Protein AF-A0A1H3RF54-F1 (afdb_monomer_lite)

Sequence (174 aa):
SSASRKHAKREKEPWLLVVSPSLKAFSAVRVVDYYRSRMQIEEGLRDTQSTHYGLDFTSESRIEAERRANLLLIAALIIFALWLTGICLKGTDIERHIKVNSGQGRSPYSVIFLARIACRYVVFELSASMLEQAQALLVDYFDSIGERVNSWGYIRLSAASSTRLRHFAGDTGF

pLDDT: mean 71.04, std 14.3, range [30.53, 87.69]

Foldseek 3Di:
DVVVVVVVVVVPDDDDDDDDPLCVVPDPVVVVVVVVVVVVVVVVVVQCCDPPRHVVPPPCPPDDPVNSVVSVVVRVVLQVVLLLQLVLCPPDVLLVVVQPDPDPDDGPDDSSRSSVCCVVPNDDDPDPVSVVVSVVVVVVVVVVVVVVVVSSVVSVVVVVVVVPDPDDDDDDDD

Radius of gyration: 23.6 Å; chains: 1; bounding box: 40×80×53 Å

Structure (mmCIF, N/CA/C/O backbone):
data_AF-A0A1H3RF54-F1
#
_entry.id   AF-A0A1H3RF54-F1
#
loop_
_atom_site.group_PDB
_atom_site.id
_atom_site.type_symbol
_atom_site.label_atom_id
_atom_site.label_alt_id
_atom_site.label_comp_id
_atom_site.label_asym_id
_atom_site.label_entity_id
_atom_site.label_seq_id
_atom_site.pdbx_PDB_ins_code
_atom_site.Cartn_x
_atom_site.Cartn_y
_atom_site.Cartn_z
_atom_site.occupancy
_atom_site.B_iso_or_equiv
_atom_site.auth_seq_id
_atom_site.auth_comp_id
_atom_site.auth_asym_id
_atom_site.auth_atom_id
_atom_site.pdbx_PDB_model_num
ATOM 1 N N . SER A 1 1 ? -24.534 -9.379 -18.229 1.00 66.62 1 SER A N 1
ATOM 2 C CA . SER A 1 1 ? -23.958 -10.397 -19.140 1.00 66.62 1 SER A CA 1
ATOM 3 C C . SER A 1 1 ? -23.980 -11.782 -18.483 1.00 66.62 1 SER A C 1
ATOM 5 O O . SER A 1 1 ? -24.092 -11.871 -17.264 1.00 66.62 1 SER A O 1
ATOM 7 N N . SER A 1 2 ? -23.890 -12.870 -19.259 1.00 72.38 2 SER A N 1
ATOM 8 C CA . SER A 1 2 ? -23.812 -14.258 -18.746 1.00 72.38 2 SER A CA 1
ATOM 9 C C . SER A 1 2 ? -22.624 -14.474 -17.785 1.00 72.38 2 SER A C 1
ATOM 11 O O . SER A 1 2 ? -22.780 -15.109 -16.743 1.00 72.38 2 SER A O 1
ATOM 13 N N . ALA A 1 3 ? -21.475 -13.850 -18.075 1.00 68.00 3 ALA A N 1
ATOM 14 C CA . ALA A 1 3 ? -20.275 -13.888 -17.237 1.00 68.00 3 ALA A CA 1
ATOM 15 C C . ALA A 1 3 ? -20.492 -13.261 -15.848 1.00 68.00 3 ALA A C 1
ATOM 17 O O . ALA A 1 3 ? -20.192 -13.891 -14.841 1.00 68.00 3 ALA A O 1
ATOM 18 N N . SER A 1 4 ? -21.116 -12.080 -15.773 1.00 73.38 4 SER A N 1
ATOM 19 C CA . SER A 1 4 ? -21.434 -11.415 -14.496 1.00 73.38 4 SER A CA 1
ATOM 20 C C . SER A 1 4 ? -22.316 -12.284 -13.585 1.00 73.38 4 SER A C 1
ATOM 22 O O . SER A 1 4 ? -22.050 -12.399 -12.390 1.00 73.38 4 SER A O 1
ATOM 24 N N . ARG A 1 5 ? -23.303 -12.994 -14.153 1.00 72.56 5 ARG A N 1
ATOM 25 C CA . ARG A 1 5 ? -24.150 -13.935 -13.397 1.00 72.56 5 ARG A CA 1
ATOM 26 C C . ARG A 1 5 ? -23.392 -15.183 -12.934 1.00 72.56 5 ARG A C 1
ATOM 28 O O . ARG A 1 5 ? -23.675 -15.684 -11.851 1.00 72.56 5 ARG A O 1
ATOM 35 N N . LYS A 1 6 ? -22.428 -15.678 -13.722 1.00 73.44 6 LYS A N 1
ATOM 36 C CA . LYS A 1 6 ? -21.545 -16.789 -13.324 1.00 73.44 6 LYS A CA 1
ATOM 37 C C . LYS A 1 6 ? -20.602 -16.391 -12.184 1.00 73.44 6 LYS A C 1
ATOM 39 O O . LYS A 1 6 ? -20.476 -17.159 -11.237 1.00 73.44 6 LYS A O 1
ATOM 44 N N . HIS A 1 7 ? -20.005 -15.197 -12.234 1.00 70.75 7 HIS A N 1
ATOM 45 C CA . HIS A 1 7 ? -19.175 -14.673 -11.141 1.00 70.75 7 HIS A CA 1
ATOM 46 C C . HIS A 1 7 ? -19.995 -14.492 -9.860 1.00 70.75 7 HIS A C 1
ATOM 48 O O . HIS A 1 7 ? -19.643 -15.062 -8.838 1.00 70.75 7 HIS A O 1
ATOM 54 N N . ALA A 1 8 ? -21.165 -13.850 -9.938 1.00 70.69 8 ALA A N 1
ATOM 55 C CA . ALA A 1 8 ? -22.056 -13.686 -8.787 1.00 70.69 8 ALA A CA 1
ATOM 56 C C . ALA A 1 8 ? -22.540 -15.017 -8.178 1.00 70.69 8 ALA A C 1
ATOM 58 O O . ALA A 1 8 ? -22.865 -15.070 -6.997 1.00 70.69 8 ALA A O 1
ATOM 59 N N . LYS A 1 9 ? -22.616 -16.095 -8.972 1.00 70.00 9 LYS A N 1
ATOM 60 C CA . LYS A 1 9 ? -22.967 -17.434 -8.477 1.00 70.00 9 LYS A CA 1
ATOM 61 C C . LYS A 1 9 ? -21.793 -18.111 -7.757 1.00 70.00 9 LYS A C 1
ATOM 63 O O . LYS A 1 9 ? -22.037 -18.758 -6.749 1.00 70.00 9 LYS A O 1
ATOM 68 N N . ARG A 1 10 ? -20.551 -17.914 -8.223 1.00 63.25 10 ARG A N 1
ATOM 69 C CA . ARG A 1 10 ? -19.325 -18.352 -7.524 1.00 63.25 10 ARG A CA 1
ATOM 70 C C . ARG A 1 10 ? -19.126 -17.629 -6.192 1.00 63.25 10 ARG A C 1
ATOM 72 O O . ARG A 1 10 ? -18.809 -18.266 -5.202 1.00 63.25 10 ARG A O 1
ATOM 79 N N . GLU A 1 11 ? -19.388 -16.325 -6.153 1.00 65.94 11 GLU A N 1
ATOM 80 C CA . GLU A 1 11 ? -19.285 -15.519 -4.923 1.00 65.94 11 GLU A CA 1
ATOM 81 C C . GLU A 1 11 ? -20.363 -15.860 -3.871 1.00 65.94 11 GLU A C 1
ATOM 83 O O . GLU A 1 11 ? -20.291 -15.397 -2.738 1.00 65.94 11 GLU A O 1
ATOM 88 N N . LYS A 1 12 ? -21.381 -16.661 -4.227 1.00 67.69 12 LYS A N 1
ATOM 89 C CA . LYS A 1 12 ? -22.420 -17.144 -3.298 1.00 67.69 12 LYS A CA 1
ATOM 90 C C . LYS A 1 12 ? -22.061 -18.458 -2.603 1.00 67.69 12 LYS A C 1
ATOM 92 O O . LYS A 1 12 ? -22.788 -18.865 -1.698 1.00 67.69 12 LYS A O 1
ATOM 97 N N . GLU A 1 13 ? -21.004 -19.145 -3.031 1.00 72.12 13 GLU A N 1
ATOM 98 C CA . GLU A 1 13 ? -20.566 -20.380 -2.382 1.00 72.12 13 GLU A CA 1
ATOM 99 C C . GLU A 1 13 ? -19.897 -20.045 -1.036 1.00 72.12 13 GLU A C 1
ATOM 101 O O . GLU A 1 13 ? -19.071 -19.131 -0.980 1.00 72.12 13 GLU A O 1
ATOM 106 N N . PRO A 1 14 ? -20.248 -20.733 0.067 1.00 74.19 14 PRO A N 1
ATOM 107 C CA . PRO A 1 14 ? -19.665 -20.450 1.373 1.00 74.19 14 PRO A CA 1
ATOM 108 C C . PRO A 1 14 ? -18.164 -20.758 1.358 1.00 74.19 14 PRO A C 1
ATOM 110 O O . PRO A 1 14 ? -17.742 -21.853 0.986 1.00 74.19 14 PRO A O 1
ATOM 113 N N . TRP A 1 15 ? -17.343 -19.791 1.767 1.00 78.06 15 TRP A N 1
ATOM 114 C CA . TRP A 1 15 ? -15.893 -19.965 1.814 1.00 78.06 15 TRP A CA 1
ATOM 115 C C . TRP A 1 15 ? -15.507 -20.874 2.985 1.00 78.06 15 TRP A C 1
ATOM 117 O O . TRP A 1 15 ? -15.716 -20.524 4.147 1.00 78.06 15 TRP A O 1
ATOM 127 N N . LEU A 1 16 ? -14.913 -22.033 2.688 1.00 84.69 16 LEU A N 1
ATOM 128 C CA . LEU A 1 16 ? -14.301 -22.898 3.695 1.00 84.69 16 LEU A CA 1
ATOM 129 C C . LEU A 1 16 ? -12.841 -22.478 3.898 1.00 84.69 16 LEU A C 1
ATOM 131 O O . LEU A 1 16 ? -11.987 -22.727 3.047 1.00 84.69 16 LEU A O 1
ATOM 135 N N . LEU A 1 17 ? -12.554 -21.834 5.028 1.00 85.44 17 LEU A N 1
ATOM 136 C CA . LEU A 1 17 ? -11.201 -21.415 5.387 1.00 85.44 17 LEU A CA 1
ATOM 137 C C . LEU A 1 17 ? -10.521 -22.495 6.229 1.00 85.44 17 LEU A C 1
ATOM 139 O O . LEU A 1 17 ? -10.926 -22.759 7.359 1.00 85.44 17 LEU A O 1
ATOM 143 N N . VAL A 1 18 ? -9.462 -23.097 5.688 1.00 87.69 18 VAL A N 1
ATOM 144 C CA . VAL A 1 18 ? -8.579 -23.999 6.437 1.00 87.69 18 VAL A CA 1
ATOM 145 C C . VAL A 1 18 ? -7.407 -23.181 6.965 1.00 87.69 18 VAL A C 1
ATOM 147 O O . VAL A 1 18 ? -6.665 -22.579 6.191 1.00 87.69 18 VAL A O 1
ATOM 150 N N . VAL A 1 19 ? -7.246 -23.146 8.286 1.00 85.19 19 VAL A N 1
ATOM 151 C CA . VAL A 1 19 ? -6.160 -22.421 8.958 1.00 85.19 19 VAL A CA 1
ATOM 152 C C . VAL A 1 19 ? -5.219 -23.384 9.662 1.00 85.19 19 VAL A C 1
ATOM 154 O O . VAL A 1 19 ? -5.628 -24.463 10.090 1.00 85.19 19 VAL A O 1
ATOM 157 N N . SER A 1 20 ? -3.946 -23.005 9.795 1.00 86.69 20 SER A N 1
ATOM 158 C CA . SER A 1 20 ? -2.996 -23.832 10.535 1.00 86.69 20 SER A CA 1
ATOM 159 C C . SER A 1 20 ? -3.386 -23.920 12.019 1.00 86.69 20 SER A C 1
ATOM 161 O O . SER A 1 20 ? -3.948 -22.968 12.569 1.00 86.69 20 SER A O 1
ATOM 163 N N . PRO A 1 21 ? -3.042 -25.022 12.717 1.00 79.88 21 PRO A N 1
ATOM 164 C CA . PRO A 1 21 ? -3.333 -25.188 14.145 1.00 79.88 21 PRO A CA 1
ATOM 165 C C . PRO A 1 21 ? -2.768 -24.067 15.029 1.00 79.88 21 PRO A C 1
ATOM 167 O O . PRO A 1 21 ? -3.288 -23.797 16.108 1.00 79.88 21 PRO A O 1
ATOM 170 N N . SER A 1 22 ? -1.732 -23.371 14.553 1.00 79.19 22 SER A N 1
ATOM 171 C CA . SER A 1 22 ? -1.166 -22.195 15.210 1.00 79.19 22 SER A CA 1
ATOM 172 C C . SER A 1 22 ? -2.107 -20.984 15.241 1.00 79.19 22 SER A C 1
ATOM 174 O O . SER A 1 22 ? -1.886 -20.071 16.020 1.00 79.19 22 SER A O 1
ATOM 176 N N . LEU A 1 23 ? -3.181 -20.935 14.451 1.00 79.06 23 LEU A N 1
ATOM 177 C CA . LEU A 1 23 ? -4.173 -19.858 14.558 1.00 79.06 23 LEU A CA 1
ATOM 178 C C . LEU A 1 23 ? -5.272 -20.146 15.586 1.00 79.06 23 LEU A C 1
ATOM 180 O O . LEU A 1 23 ? -6.206 -19.360 15.695 1.00 79.06 23 LEU A O 1
ATOM 184 N N . LYS A 1 24 ? -5.191 -21.231 16.368 1.00 79.00 24 LYS A N 1
ATOM 185 C CA . LYS A 1 24 ? -6.257 -21.611 17.315 1.00 79.00 24 LYS A CA 1
ATOM 186 C C . LYS A 1 24 ? -6.574 -20.528 18.360 1.00 79.00 24 LYS A C 1
ATOM 188 O O . LYS A 1 24 ? -7.686 -20.490 18.872 1.00 79.00 24 LYS A O 1
ATOM 193 N N . ALA A 1 25 ? -5.615 -19.649 18.657 1.00 81.19 25 ALA A N 1
ATOM 194 C CA . ALA A 1 25 ? -5.800 -18.505 19.552 1.00 81.19 25 ALA A CA 1
ATOM 195 C C . ALA A 1 25 ? -6.600 -17.341 18.924 1.00 81.19 25 ALA A C 1
ATOM 197 O O . ALA A 1 25 ? -7.059 -16.453 19.640 1.00 81.19 25 ALA A O 1
ATOM 198 N N . PHE A 1 26 ? -6.770 -17.316 17.598 1.00 81.38 26 PHE A N 1
ATOM 199 C CA . PHE A 1 26 ? -7.533 -16.288 16.895 1.00 81.38 26 PHE A CA 1
ATOM 200 C C . PHE A 1 26 ? -9.002 -16.692 16.769 1.00 81.38 26 PHE A C 1
ATOM 202 O O . PHE A 1 26 ? -9.333 -17.838 16.470 1.00 81.38 26 PHE A O 1
ATOM 209 N N . SER A 1 27 ? -9.902 -15.725 16.952 1.00 86.31 27 SER A N 1
ATOM 210 C CA . SER A 1 27 ? -11.322 -15.941 16.687 1.00 86.31 27 SER A CA 1
ATOM 211 C C . SER A 1 27 ? -11.576 -16.136 15.190 1.00 86.31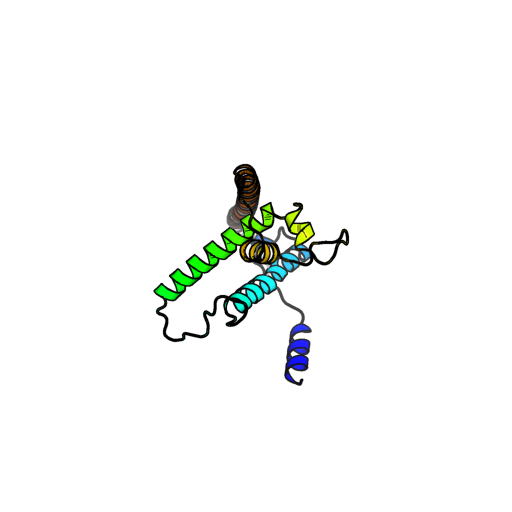 27 SER A C 1
ATOM 213 O O . SER A 1 27 ? -10.879 -15.566 14.348 1.00 86.31 27 SER A O 1
ATOM 215 N N . ALA A 1 28 ? -12.626 -16.889 14.851 1.00 84.38 28 ALA A N 1
ATOM 216 C CA . ALA A 1 28 ? -13.037 -17.094 13.461 1.00 84.38 28 ALA A CA 1
ATOM 217 C C . ALA A 1 28 ? -13.276 -15.763 12.720 1.00 84.38 28 ALA A C 1
ATOM 219 O O . ALA A 1 28 ? -12.899 -15.628 11.562 1.00 84.38 28 ALA A O 1
ATOM 220 N N . VAL A 1 29 ? -13.818 -14.751 13.410 1.00 86.25 29 VAL A N 1
ATOM 221 C CA . VAL A 1 29 ? -14.012 -13.399 12.856 1.00 86.25 29 VAL A CA 1
ATOM 222 C C . VAL A 1 29 ? -12.678 -12.766 12.461 1.00 86.25 29 VAL A C 1
ATOM 224 O O . VAL A 1 29 ? -12.537 -12.298 11.336 1.00 86.25 29 VAL A O 1
ATOM 227 N N . ARG A 1 30 ? -11.663 -12.827 13.335 1.00 83.31 30 ARG A N 1
ATOM 228 C CA . ARG A 1 30 ? -10.326 -12.302 13.020 1.00 83.31 30 ARG A CA 1
ATOM 229 C C . ARG A 1 30 ? -9.686 -13.032 11.846 1.00 83.31 30 ARG A C 1
ATOM 231 O O . ARG A 1 30 ? -9.059 -12.396 11.009 1.00 83.31 30 ARG A O 1
ATOM 238 N N . VAL A 1 31 ? -9.852 -14.351 11.766 1.00 86.00 31 VAL A N 1
ATOM 239 C CA . VAL A 1 31 ? -9.367 -15.150 10.631 1.00 86.00 31 VAL A CA 1
ATOM 240 C C . VAL A 1 31 ? -10.013 -14.698 9.320 1.00 86.00 31 VAL A C 1
ATOM 242 O O . VAL A 1 31 ? -9.311 -14.521 8.327 1.00 86.00 31 VAL A O 1
ATOM 245 N N . VAL A 1 32 ? -11.328 -14.476 9.316 1.00 85.50 32 VAL A N 1
ATOM 246 C CA . VAL A 1 32 ? -12.054 -13.970 8.141 1.00 85.50 32 VAL A CA 1
ATOM 247 C C . VAL A 1 32 ? -11.586 -12.561 7.772 1.00 85.50 32 VAL A C 1
ATOM 249 O O . VAL A 1 32 ? -11.378 -12.281 6.592 1.00 85.50 32 VAL A O 1
ATOM 252 N N . ASP A 1 33 ? -11.355 -11.691 8.757 1.00 83.31 33 ASP A N 1
ATOM 253 C CA . ASP A 1 33 ? -10.839 -10.342 8.513 1.00 83.31 33 ASP A CA 1
ATOM 254 C C . ASP A 1 33 ? -9.431 -10.360 7.902 1.00 83.31 33 ASP A C 1
ATOM 256 O O . ASP A 1 33 ? -9.172 -9.610 6.962 1.00 83.31 33 ASP A O 1
ATOM 260 N N . TYR A 1 34 ? -8.546 -11.257 8.351 1.00 82.69 34 TYR A N 1
ATOM 261 C CA . TYR A 1 34 ? -7.250 -11.472 7.698 1.00 82.69 34 TYR A CA 1
ATOM 262 C C . TYR A 1 34 ? -7.403 -12.032 6.284 1.00 82.69 34 TYR A C 1
ATOM 264 O O . TYR A 1 34 ? -6.715 -11.595 5.364 1.00 82.69 34 TYR A O 1
ATOM 272 N N . TYR A 1 35 ? -8.318 -12.982 6.084 1.00 85.38 35 TYR A N 1
ATOM 273 C CA . TYR A 1 35 ? -8.555 -13.557 4.763 1.00 85.38 35 TYR A CA 1
ATOM 274 C C . TYR A 1 35 ? -9.083 -12.516 3.768 1.00 85.38 35 TYR A C 1
ATOM 276 O O . TYR A 1 35 ? -8.743 -12.569 2.587 1.00 85.38 35 TYR A O 1
ATOM 284 N N . ARG A 1 36 ? -9.840 -11.513 4.234 1.00 80.00 36 ARG A N 1
ATOM 285 C CA . ARG A 1 36 ? -10.310 -10.396 3.399 1.00 80.00 36 ARG A CA 1
ATOM 286 C C . ARG A 1 36 ? -9.152 -9.625 2.752 1.00 80.00 36 ARG A C 1
ATOM 288 O O . ARG A 1 36 ? -9.309 -9.141 1.633 1.00 80.00 36 ARG A O 1
ATOM 295 N N . SER A 1 37 ? -7.980 -9.563 3.390 1.00 76.69 37 SER A N 1
ATOM 296 C CA . SER A 1 37 ? -6.786 -8.925 2.816 1.00 76.69 37 SER A CA 1
ATOM 297 C C . SER A 1 37 ? -6.303 -9.598 1.526 1.00 76.69 37 SER A C 1
ATOM 299 O O . SER A 1 37 ? -5.674 -8.936 0.704 1.00 76.69 37 SER A O 1
ATOM 301 N N . ARG A 1 38 ? -6.639 -10.876 1.290 1.00 81.81 38 ARG A N 1
ATOM 302 C CA . ARG A 1 38 ? -6.313 -11.579 0.039 1.00 81.81 38 ARG A CA 1
ATOM 303 C C . ARG A 1 38 ? -6.875 -10.855 -1.188 1.00 81.81 38 ARG A C 1
ATOM 305 O O . ARG A 1 38 ? -6.162 -10.713 -2.175 1.00 81.81 38 ARG A O 1
ATOM 312 N N . MET A 1 39 ? -8.117 -10.369 -1.109 1.00 78.94 39 MET A N 1
ATOM 313 C CA . MET A 1 39 ? -8.764 -9.670 -2.225 1.00 78.94 39 MET A CA 1
ATOM 314 C C . MET A 1 39 ? -8.010 -8.384 -2.580 1.00 78.94 39 MET A C 1
ATOM 316 O O . MET A 1 39 ? -7.744 -8.129 -3.748 1.00 78.94 39 MET A O 1
ATOM 320 N N . GLN A 1 40 ? -7.573 -7.629 -1.566 1.00 75.94 40 GLN A N 1
ATOM 321 C CA . GLN A 1 40 ? -6.803 -6.396 -1.764 1.00 75.94 40 GLN A CA 1
ATOM 322 C C . GLN A 1 40 ? -5.447 -6.659 -2.431 1.00 75.94 40 GLN A C 1
ATOM 324 O O . GLN A 1 40 ? -4.999 -5.866 -3.254 1.00 75.94 40 GLN A O 1
ATOM 329 N N . ILE A 1 41 ? -4.794 -7.775 -2.091 1.00 74.75 41 ILE A N 1
ATOM 330 C CA . ILE A 1 41 ? -3.522 -8.175 -2.705 1.00 74.75 41 ILE A CA 1
ATOM 331 C C . ILE A 1 41 ? -3.732 -8.550 -4.177 1.00 74.75 41 ILE A C 1
ATOM 333 O O . ILE A 1 41 ? -2.975 -8.103 -5.036 1.00 74.75 41 ILE A O 1
ATOM 337 N N . GLU A 1 42 ? -4.757 -9.348 -4.482 1.00 78.94 42 GLU A N 1
ATOM 338 C CA . GLU A 1 42 ? -5.066 -9.751 -5.859 1.00 78.94 42 GLU A CA 1
ATOM 339 C C . GLU A 1 42 ? -5.466 -8.556 -6.734 1.00 78.94 42 GLU A C 1
ATOM 341 O O . GLU A 1 42 ? -5.011 -8.457 -7.874 1.00 78.94 42 GLU A O 1
ATOM 346 N N . GLU A 1 43 ? -6.264 -7.629 -6.199 1.00 76.75 43 GLU A N 1
ATOM 347 C CA . GLU A 1 43 ? -6.609 -6.371 -6.868 1.00 76.75 43 GLU A CA 1
ATOM 348 C C . GLU A 1 43 ? -5.366 -5.512 -7.111 1.00 76.75 43 GLU A C 1
ATOM 350 O O . GLU A 1 43 ? -5.136 -5.098 -8.242 1.00 76.75 43 GLU A O 1
ATOM 355 N N . GLY A 1 44 ? -4.499 -5.335 -6.108 1.00 73.56 44 GLY A N 1
ATOM 356 C CA . GLY A 1 44 ? -3.256 -4.573 -6.262 1.00 73.56 44 GLY A CA 1
ATOM 357 C C . GLY A 1 44 ? -2.301 -5.171 -7.302 1.00 73.56 44 GLY A C 1
ATOM 358 O O . GLY A 1 44 ? -1.704 -4.441 -8.097 1.00 73.56 44 GLY A O 1
ATOM 359 N N . LEU A 1 45 ? -2.184 -6.501 -7.355 1.00 70.62 45 LEU A N 1
ATOM 360 C CA . LEU A 1 45 ? -1.405 -7.195 -8.384 1.00 70.62 45 LEU A CA 1
ATOM 361 C C . LEU A 1 45 ? -2.028 -7.031 -9.774 1.00 70.62 45 LEU A C 1
ATOM 363 O O . LEU A 1 45 ? -1.308 -6.775 -10.739 1.00 70.62 45 LEU A O 1
ATOM 367 N N . ARG A 1 46 ? -3.356 -7.141 -9.884 1.00 73.19 46 ARG A N 1
ATOM 368 C CA . ARG A 1 46 ? -4.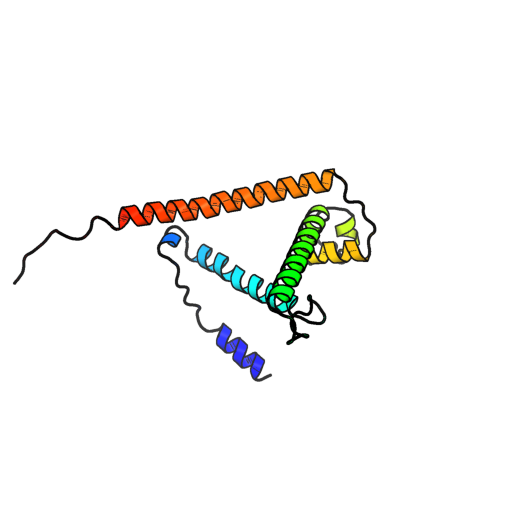075 -6.960 -11.150 1.00 73.19 46 ARG A CA 1
ATOM 369 C C . ARG A 1 46 ? -3.961 -5.526 -11.663 1.00 73.19 46 ARG A C 1
ATOM 371 O O . ARG A 1 46 ? -3.730 -5.330 -12.853 1.00 73.19 46 ARG A O 1
ATOM 378 N N . ASP A 1 47 ? -4.067 -4.541 -10.780 1.00 72.44 47 ASP A N 1
ATOM 379 C CA . ASP A 1 47 ? -3.906 -3.130 -11.122 1.00 72.44 47 ASP A CA 1
ATOM 380 C C . ASP A 1 47 ? -2.484 -2.851 -11.597 1.00 72.44 47 ASP A C 1
ATOM 382 O O . ASP A 1 47 ? -2.307 -2.198 -12.621 1.00 72.44 47 ASP A O 1
ATOM 386 N N . THR A 1 48 ? -1.478 -3.425 -10.931 1.00 67.75 48 THR A N 1
ATOM 387 C CA . THR A 1 48 ? -0.063 -3.330 -11.327 1.00 67.75 48 THR A CA 1
ATOM 388 C C . THR A 1 48 ? 0.187 -3.930 -12.715 1.00 67.75 48 THR A C 1
ATOM 390 O O . THR A 1 48 ? 0.989 -3.403 -13.485 1.00 67.75 48 THR A O 1
ATOM 393 N N . GLN A 1 49 ? -0.530 -4.999 -13.060 1.00 65.56 49 GLN A N 1
ATOM 394 C CA . GLN A 1 49 ? -0.492 -5.635 -14.378 1.00 65.56 49 GLN A CA 1
ATOM 395 C C . GLN A 1 49 ? -1.279 -4.871 -15.449 1.00 65.56 49 GLN A C 1
ATOM 397 O O . GLN A 1 49 ? -1.121 -5.172 -16.626 1.00 65.56 49 GLN A O 1
ATOM 402 N N . SER A 1 50 ? -2.117 -3.897 -15.085 1.00 68.56 50 SER A N 1
ATOM 403 C CA . SER A 1 50 ? -2.920 -3.170 -16.066 1.00 68.56 50 SER A CA 1
ATOM 404 C C . SER A 1 50 ? -2.066 -2.220 -16.916 1.00 68.56 50 SER A C 1
ATOM 406 O O . SER A 1 50 ? -1.230 -1.474 -16.407 1.00 68.56 50 SER A O 1
ATOM 408 N N . THR A 1 51 ? -2.312 -2.214 -18.226 1.00 64.94 51 THR A N 1
ATOM 409 C CA . THR A 1 51 ? -1.562 -1.400 -19.198 1.00 64.94 51 THR A CA 1
ATOM 410 C C . THR A 1 51 ? -1.802 0.104 -19.050 1.00 64.94 51 THR A C 1
ATOM 412 O O . THR A 1 51 ? -0.883 0.901 -19.194 1.00 64.94 51 THR A O 1
ATOM 415 N N . HIS A 1 52 ? -3.036 0.518 -18.748 1.00 63.84 52 HIS A N 1
ATOM 416 C CA . HIS A 1 52 ? -3.410 1.940 -18.711 1.00 63.84 52 HIS A CA 1
ATOM 417 C C . HIS A 1 52 ? -3.308 2.586 -17.326 1.00 63.84 52 HIS A C 1
ATOM 419 O O . HIS A 1 52 ? -3.126 3.800 -17.227 1.00 63.84 52 HIS A O 1
ATOM 425 N N . TYR A 1 53 ? -3.469 1.797 -16.262 1.00 60.06 53 TYR A N 1
ATOM 426 C CA . TYR A 1 53 ? -3.567 2.303 -14.889 1.00 60.06 53 TYR A CA 1
ATOM 427 C C . TYR A 1 53 ? -2.470 1.754 -13.967 1.00 60.06 53 TYR A C 1
ATOM 429 O O . TYR A 1 53 ? -2.321 2.249 -12.849 1.00 60.06 53 TYR A O 1
ATOM 437 N N . GLY A 1 54 ? -1.700 0.777 -14.447 1.00 66.06 54 GLY A N 1
ATOM 438 C CA . GLY A 1 54 ? -0.626 0.097 -13.742 1.00 66.06 54 GLY A CA 1
ATOM 439 C C . GLY A 1 54 ? 0.737 0.364 -14.352 1.00 66.06 54 GLY A C 1
ATOM 440 O O . GLY A 1 54 ? 0.993 1.420 -14.923 1.00 66.06 54 GLY A O 1
ATOM 441 N N . LEU A 1 55 ? 1.623 -0.615 -14.202 1.00 64.00 55 LEU A N 1
ATOM 442 C CA . LEU A 1 55 ? 3.013 -0.554 -14.649 1.00 64.00 55 LEU A CA 1
ATOM 443 C C . LEU A 1 55 ? 3.260 -1.426 -15.890 1.00 64.00 55 LEU A C 1
ATOM 445 O O . LEU A 1 55 ? 4.407 -1.690 -16.232 1.00 64.00 55 LEU A O 1
ATOM 449 N N . ASP A 1 56 ? 2.176 -1.858 -16.547 1.00 66.56 56 ASP A N 1
ATOM 450 C CA . ASP A 1 56 ? 2.161 -2.562 -17.832 1.00 66.56 56 ASP A CA 1
ATOM 451 C C . ASP A 1 56 ? 3.130 -3.753 -17.933 1.00 66.56 56 ASP A C 1
ATOM 453 O O . ASP A 1 56 ? 3.935 -3.884 -18.850 1.00 66.56 56 ASP A O 1
ATOM 457 N N . PHE A 1 57 ? 3.039 -4.675 -16.975 1.00 62.34 57 PHE A N 1
ATOM 458 C CA . PHE A 1 57 ? 3.835 -5.907 -17.001 1.00 62.34 57 PHE A CA 1
ATOM 459 C C . PHE A 1 57 ? 3.324 -6.959 -18.001 1.00 62.34 57 PHE A C 1
ATOM 461 O O . PHE A 1 57 ? 3.988 -7.977 -18.211 1.00 62.34 57 PHE A O 1
ATOM 468 N N . THR A 1 58 ? 2.139 -6.756 -18.587 1.00 60.31 58 THR A N 1
ATOM 469 C CA . THR A 1 58 ? 1.469 -7.737 -19.455 1.00 60.31 58 THR A CA 1
ATOM 470 C C . THR A 1 58 ? 1.753 -7.556 -20.938 1.00 60.31 58 THR A C 1
ATOM 472 O O . THR A 1 58 ? 1.603 -8.518 -21.689 1.00 60.31 58 THR A O 1
ATOM 475 N N . SER A 1 59 ? 2.136 -6.354 -21.377 1.00 59.47 59 SER A N 1
ATOM 476 C CA . SER A 1 59 ? 2.325 -6.049 -22.800 1.00 59.47 59 SER A CA 1
ATOM 477 C C . SER A 1 59 ? 3.541 -6.752 -23.406 1.00 59.47 59 SER A C 1
ATOM 479 O O . SER A 1 59 ? 3.538 -7.064 -24.595 1.00 59.47 59 SER A O 1
ATOM 481 N N . GLU A 1 60 ? 4.539 -7.105 -22.592 1.00 58.38 60 GLU A N 1
ATOM 482 C CA . GLU A 1 60 ? 5.824 -7.575 -23.098 1.00 58.38 60 GLU A CA 1
ATOM 483 C C . GLU A 1 60 ? 6.128 -9.021 -22.663 1.00 58.38 60 GLU A C 1
ATOM 485 O O . GLU A 1 60 ? 6.851 -9.321 -21.701 1.00 58.38 60 GLU A O 1
ATOM 490 N N . SER A 1 61 ? 5.571 -9.967 -23.425 1.00 58.34 61 SER A N 1
ATOM 491 C CA . SER A 1 61 ? 5.793 -11.415 -23.262 1.00 58.34 61 SER A CA 1
ATOM 492 C C . SER A 1 61 ? 7.270 -11.835 -23.377 1.00 58.34 61 SER A C 1
ATOM 494 O O . SER A 1 61 ? 7.626 -12.908 -22.891 1.00 58.34 61 SER A O 1
ATOM 496 N N . ARG A 1 62 ? 8.133 -10.969 -23.933 1.00 59.44 62 ARG A N 1
ATOM 497 C CA . ARG A 1 62 ? 9.561 -11.205 -24.213 1.00 59.44 62 ARG A CA 1
ATOM 498 C C . ARG A 1 62 ? 10.549 -10.690 -23.158 1.00 59.44 62 ARG A C 1
ATOM 500 O O . ARG A 1 62 ? 11.751 -10.828 -23.358 1.00 59.44 62 ARG A O 1
ATOM 507 N N . ILE A 1 63 ? 10.096 -10.093 -22.054 1.00 66.25 63 ILE A N 1
ATOM 508 C CA . ILE A 1 63 ? 11.017 -9.646 -20.994 1.00 66.25 63 ILE A CA 1
ATOM 509 C C . ILE A 1 63 ? 11.539 -10.862 -20.212 1.00 66.25 63 ILE A C 1
ATOM 511 O O . ILE A 1 63 ? 10.748 -11.627 -19.658 1.00 66.25 63 ILE A O 1
ATOM 515 N N . GLU A 1 64 ? 12.864 -11.006 -20.143 1.00 75.69 64 GLU A N 1
ATOM 516 C CA . GLU A 1 64 ? 13.553 -12.009 -19.321 1.00 75.69 64 GLU A CA 1
ATOM 517 C C . GLU A 1 64 ? 13.141 -11.922 -17.843 1.00 75.69 64 GLU A C 1
ATOM 519 O O . GLU A 1 64 ? 12.861 -10.840 -17.317 1.00 75.69 64 GLU A O 1
ATOM 524 N N . ALA A 1 65 ? 13.114 -13.066 -17.155 1.00 75.81 65 ALA A N 1
ATOM 525 C CA . ALA A 1 65 ? 12.641 -13.157 -15.772 1.00 75.81 65 ALA A CA 1
ATOM 526 C C . ALA A 1 65 ? 13.408 -12.223 -14.816 1.00 75.81 65 ALA A C 1
ATOM 528 O O . ALA A 1 65 ? 12.791 -11.582 -13.966 1.00 75.81 65 ALA A O 1
ATOM 529 N N . GLU A 1 66 ? 14.722 -12.076 -15.005 1.00 77.06 66 GLU A N 1
ATOM 530 C CA . GLU A 1 66 ? 15.560 -11.159 -14.220 1.00 77.06 66 GLU A CA 1
ATOM 531 C C . GLU A 1 66 ? 15.167 -9.695 -14.435 1.00 77.06 66 GLU A C 1
ATOM 533 O O . GLU A 1 66 ? 14.980 -8.937 -13.482 1.00 77.06 66 GLU A O 1
ATOM 538 N N . ARG A 1 67 ? 14.943 -9.293 -15.690 1.00 79.19 67 ARG A N 1
ATOM 539 C CA . ARG A 1 67 ? 14.503 -7.933 -16.010 1.00 79.19 67 ARG A CA 1
ATOM 540 C C . ARG A 1 67 ? 13.106 -7.651 -15.452 1.00 79.19 67 ARG A C 1
ATOM 542 O O . ARG A 1 67 ? 12.869 -6.547 -14.966 1.00 79.19 67 ARG A O 1
ATOM 549 N N . ARG A 1 68 ? 12.198 -8.635 -15.448 1.00 74.62 68 ARG A N 1
ATOM 550 C CA . ARG A 1 68 ? 10.890 -8.508 -14.778 1.00 74.62 68 ARG A CA 1
ATOM 551 C C . ARG A 1 68 ? 11.036 -8.337 -13.268 1.00 74.62 68 ARG A C 1
ATOM 553 O O . ARG A 1 68 ? 10.365 -7.478 -12.707 1.00 74.62 68 ARG A O 1
ATOM 560 N N . ALA A 1 69 ? 11.917 -9.100 -12.622 1.00 79.88 69 ALA A N 1
ATOM 561 C CA . ALA A 1 69 ? 12.181 -8.966 -11.191 1.00 79.88 69 ALA A CA 1
ATOM 562 C C . ALA A 1 69 ? 12.714 -7.566 -10.840 1.00 79.88 69 ALA A C 1
ATOM 564 O O . ALA A 1 69 ? 12.212 -6.937 -9.910 1.00 79.88 69 ALA A O 1
ATOM 565 N N . ASN A 1 70 ? 13.644 -7.031 -11.636 1.00 84.06 70 ASN A N 1
ATOM 566 C CA . ASN A 1 70 ? 14.167 -5.676 -11.446 1.00 84.06 70 ASN A CA 1
ATOM 567 C C . ASN A 1 70 ? 13.086 -4.603 -11.629 1.00 84.06 70 ASN A C 1
ATOM 569 O O . ASN A 1 70 ? 12.997 -3.671 -10.834 1.00 84.06 70 ASN A O 1
ATOM 573 N N . LEU A 1 71 ? 12.225 -4.741 -12.640 1.00 80.69 71 LEU A N 1
ATOM 574 C CA . LEU A 1 71 ? 11.112 -3.812 -12.847 1.00 80.69 71 LEU A CA 1
ATOM 575 C C . LEU A 1 71 ? 10.075 -3.893 -11.717 1.00 80.69 71 LEU A C 1
ATOM 577 O O . LEU A 1 71 ? 9.564 -2.859 -11.296 1.00 80.69 71 LEU A O 1
ATOM 581 N N . LEU A 1 72 ? 9.798 -5.087 -11.181 1.00 80.19 72 LEU A N 1
ATOM 582 C CA . LEU A 1 72 ? 8.938 -5.265 -10.006 1.00 80.19 72 LEU A CA 1
ATOM 583 C C . LEU A 1 72 ? 9.562 -4.676 -8.735 1.00 80.19 72 LEU A C 1
ATOM 585 O O . LEU A 1 72 ? 8.844 -4.126 -7.903 1.00 80.19 72 LEU A O 1
ATOM 589 N N . LEU A 1 73 ? 10.886 -4.739 -8.592 1.00 83.44 73 LEU A N 1
ATOM 590 C CA . LEU A 1 73 ? 11.590 -4.082 -7.495 1.00 83.44 73 LEU A CA 1
ATOM 591 C C . LEU A 1 73 ? 11.465 -2.559 -7.601 1.00 83.44 73 LEU A C 1
ATOM 593 O O . LEU A 1 73 ? 11.088 -1.905 -6.633 1.00 83.44 73 LEU A O 1
ATOM 597 N N . ILE A 1 74 ? 11.723 -1.995 -8.782 1.00 82.88 74 ILE A N 1
ATOM 598 C CA . ILE A 1 74 ? 11.569 -0.555 -9.032 1.00 82.88 74 ILE A CA 1
ATOM 599 C C . ILE A 1 74 ? 10.119 -0.126 -8.778 1.00 82.88 74 ILE A C 1
ATOM 601 O O . ILE A 1 74 ? 9.877 0.859 -8.086 1.00 82.88 74 ILE A O 1
ATOM 605 N N . ALA A 1 75 ? 9.153 -0.896 -9.276 1.00 82.25 75 ALA A N 1
ATOM 606 C CA . ALA A 1 75 ? 7.733 -0.702 -9.015 1.00 82.25 75 ALA A CA 1
ATOM 607 C C . ALA A 1 75 ? 7.418 -0.655 -7.515 1.00 82.25 75 ALA A C 1
ATOM 609 O O . ALA A 1 75 ? 6.759 0.274 -7.049 1.00 82.25 75 ALA A O 1
ATOM 610 N N . ALA A 1 76 ? 7.913 -1.635 -6.756 1.00 83.38 76 ALA A N 1
ATOM 611 C CA . ALA A 1 76 ? 7.716 -1.709 -5.316 1.00 83.38 76 ALA A CA 1
ATOM 612 C C . ALA A 1 76 ? 8.331 -0.500 -4.597 1.00 83.38 76 ALA A C 1
ATOM 614 O O . ALA A 1 76 ? 7.685 0.072 -3.722 1.00 83.38 76 ALA A O 1
ATOM 615 N N . LEU A 1 77 ? 9.527 -0.061 -5.003 1.00 84.06 77 LEU A N 1
ATOM 616 C CA . LEU A 1 77 ? 10.182 1.130 -4.454 1.00 84.06 77 LEU A CA 1
ATOM 617 C C . LEU A 1 77 ? 9.397 2.412 -4.754 1.00 84.06 77 LEU A C 1
ATOM 619 O O . LEU A 1 77 ? 9.233 3.246 -3.867 1.00 84.06 77 LEU A O 1
ATOM 623 N N . ILE A 1 78 ? 8.864 2.560 -5.969 1.00 84.00 78 ILE A N 1
ATOM 624 C CA . ILE A 1 78 ? 8.017 3.704 -6.339 1.00 84.00 78 ILE A CA 1
ATOM 625 C C . ILE A 1 78 ? 6.732 3.709 -5.508 1.00 84.00 78 ILE A C 1
ATOM 627 O O . ILE A 1 78 ? 6.358 4.743 -4.957 1.00 84.00 78 ILE A O 1
ATOM 631 N N . ILE A 1 79 ? 6.059 2.562 -5.390 1.00 83.75 79 ILE A N 1
ATOM 632 C CA . ILE A 1 79 ? 4.840 2.428 -4.583 1.00 83.75 79 ILE A CA 1
ATOM 633 C C . ILE A 1 79 ? 5.135 2.747 -3.116 1.00 83.75 79 ILE A C 1
ATOM 635 O O . ILE A 1 79 ? 4.354 3.453 -2.479 1.00 83.75 79 ILE A O 1
ATOM 639 N N . PHE A 1 80 ? 6.267 2.276 -2.594 1.00 83.12 80 PHE A N 1
ATOM 640 C CA . PHE A 1 80 ? 6.715 2.566 -1.237 1.00 83.12 80 PHE A CA 1
ATOM 641 C C . PHE A 1 80 ? 6.977 4.062 -1.027 1.00 83.12 80 PHE A C 1
ATOM 643 O O . PHE A 1 80 ? 6.466 4.642 -0.073 1.00 83.12 80 PHE A O 1
ATOM 650 N N . ALA A 1 81 ? 7.682 4.716 -1.952 1.00 83.44 81 ALA A N 1
ATOM 651 C CA . ALA A 1 81 ? 7.916 6.156 -1.900 1.00 83.44 81 ALA A CA 1
ATOM 652 C C . ALA A 1 81 ? 6.598 6.948 -1.931 1.00 83.44 81 ALA A C 1
ATOM 654 O O . ALA A 1 81 ? 6.372 7.804 -1.079 1.00 83.44 81 ALA A O 1
ATOM 655 N N . LEU A 1 82 ? 5.681 6.609 -2.846 1.00 84.94 82 LEU A N 1
ATOM 656 C CA . LEU A 1 82 ? 4.350 7.224 -2.917 1.00 84.94 82 LEU A CA 1
ATOM 657 C C . LEU A 1 82 ? 3.535 6.987 -1.643 1.00 84.94 82 LEU A C 1
ATOM 659 O O . LEU A 1 82 ? 2.779 7.857 -1.221 1.00 84.94 82 LEU A O 1
ATOM 663 N N . TRP A 1 83 ? 3.670 5.821 -1.019 1.00 85.75 83 TRP A N 1
ATOM 664 C CA . TRP A 1 83 ? 3.005 5.533 0.244 1.00 85.75 83 TRP A CA 1
ATOM 665 C C . TRP A 1 83 ? 3.522 6.435 1.371 1.00 85.75 83 TRP A C 1
ATOM 667 O O . TRP A 1 83 ? 2.705 7.036 2.067 1.00 85.75 83 TRP A O 1
ATOM 677 N N . LEU A 1 84 ? 4.843 6.618 1.489 1.00 83.06 84 LEU A N 1
ATOM 678 C CA . LEU A 1 84 ? 5.438 7.546 2.460 1.00 83.06 84 LEU A CA 1
ATOM 679 C C . LEU A 1 84 ? 4.972 8.978 2.222 1.00 83.06 84 LEU A C 1
ATOM 681 O O . LEU A 1 84 ? 4.424 9.610 3.121 1.00 83.06 84 LEU A O 1
ATOM 685 N N . THR A 1 85 ? 5.097 9.462 0.987 1.00 83.69 85 THR A N 1
ATOM 686 C CA . THR A 1 85 ? 4.632 10.796 0.604 1.00 83.69 85 THR A CA 1
ATOM 687 C C . THR A 1 85 ? 3.149 10.988 0.919 1.00 83.69 85 THR A C 1
ATOM 689 O O . THR A 1 85 ? 2.754 12.012 1.468 1.00 83.69 85 THR A O 1
ATOM 692 N N . GLY A 1 86 ? 2.307 10.001 0.616 1.00 85.88 86 GLY A N 1
ATOM 693 C CA . GLY A 1 86 ? 0.869 10.093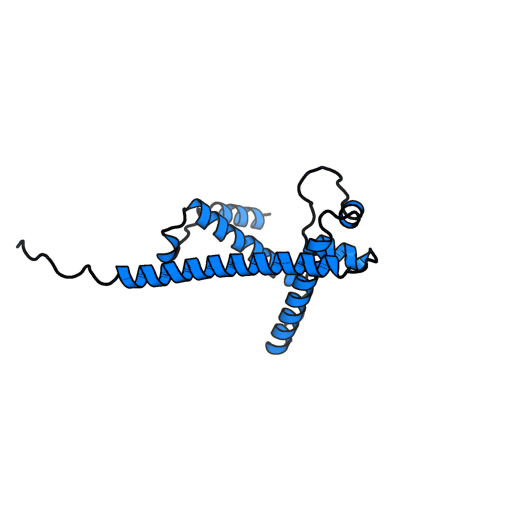 0.850 1.00 85.88 86 GLY A CA 1
ATOM 694 C C . GLY A 1 86 ? 0.494 10.105 2.328 1.00 85.88 86 GLY A C 1
ATOM 695 O O . GLY A 1 86 ? -0.509 10.719 2.686 1.00 85.88 86 GLY A O 1
ATOM 696 N N . ILE A 1 87 ? 1.270 9.432 3.184 1.00 84.56 87 ILE A N 1
ATOM 697 C CA . ILE A 1 87 ? 1.088 9.490 4.639 1.00 84.56 87 ILE A CA 1
ATOM 698 C C . ILE A 1 87 ? 1.413 10.891 5.139 1.00 84.56 87 ILE A C 1
ATOM 700 O O . ILE A 1 87 ? 0.613 11.450 5.881 1.00 84.56 87 ILE A O 1
ATOM 704 N N . CYS A 1 88 ? 2.518 11.482 4.683 1.00 81.44 88 CYS A N 1
ATOM 705 C CA . CYS A 1 88 ? 2.893 12.845 5.062 1.00 81.44 88 CYS A CA 1
ATOM 706 C C . CYS A 1 88 ? 1.869 13.881 4.592 1.00 81.44 88 CYS A C 1
ATOM 708 O O . CYS A 1 88 ? 1.628 14.872 5.272 1.00 81.44 88 CYS A O 1
ATOM 710 N N . LEU A 1 89 ? 1.257 13.660 3.427 1.00 81.31 89 LEU A N 1
ATOM 711 C CA . LEU A 1 89 ? 0.240 14.556 2.882 1.00 81.31 89 LEU A CA 1
ATOM 712 C C . LEU A 1 89 ? -1.109 14.428 3.591 1.00 81.31 89 LEU A C 1
ATOM 714 O O . LEU A 1 89 ? -1.902 15.371 3.539 1.00 81.31 89 LEU A O 1
ATOM 718 N N . LYS A 1 90 ? -1.393 13.307 4.260 1.00 82.31 90 LYS A N 1
ATOM 719 C CA . LYS A 1 90 ? -2.658 13.142 4.976 1.00 82.31 90 LYS A CA 1
ATOM 720 C C . LYS A 1 90 ? -2.790 14.155 6.112 1.00 82.31 90 LYS A C 1
ATOM 722 O O . LYS A 1 90 ? -1.901 14.306 6.937 1.00 82.31 90 LYS A O 1
ATOM 727 N N . GLY A 1 91 ? -3.932 14.832 6.171 1.00 78.56 91 GLY A N 1
ATOM 728 C CA . GLY A 1 91 ? -4.234 15.866 7.164 1.00 78.56 91 GLY A CA 1
ATOM 729 C C . GLY A 1 91 ? -3.654 17.250 6.848 1.00 78.56 91 GLY A C 1
ATOM 730 O O . GLY A 1 91 ? -4.025 18.223 7.510 1.00 78.56 91 GLY A O 1
ATOM 731 N N . THR A 1 92 ? -2.810 17.369 5.819 1.00 80.94 92 THR A N 1
ATOM 732 C CA . THR A 1 92 ? -2.251 18.654 5.375 1.00 80.94 92 THR A CA 1
ATOM 733 C C . THR A 1 92 ? -3.253 19.463 4.549 1.00 80.94 92 THR A C 1
ATOM 735 O O . THR A 1 92 ? -4.260 18.947 4.054 1.00 80.94 92 THR A O 1
ATOM 738 N N . ASP A 1 93 ? -2.959 20.749 4.343 1.00 79.50 93 ASP A N 1
ATOM 739 C CA . ASP A 1 93 ? -3.706 21.587 3.402 1.00 79.50 93 ASP A CA 1
ATOM 740 C C . ASP A 1 93 ? -3.643 21.058 1.967 1.00 79.50 93 ASP A C 1
ATOM 742 O O . ASP A 1 93 ? -4.613 21.202 1.228 1.00 79.50 93 ASP A O 1
ATOM 746 N N . ILE A 1 94 ? -2.560 20.384 1.573 1.00 78.75 94 ILE A N 1
ATOM 747 C CA . ILE A 1 94 ? -2.412 19.828 0.222 1.00 78.75 94 ILE A CA 1
ATOM 748 C C . ILE A 1 94 ? -3.453 18.728 -0.026 1.00 78.75 94 ILE A C 1
ATOM 750 O O . ILE A 1 94 ? -4.077 18.707 -1.087 1.00 78.75 94 ILE A O 1
ATOM 754 N N . GLU A 1 95 ? -3.722 17.859 0.958 1.00 83.62 95 GLU A N 1
ATOM 755 C CA . GLU A 1 95 ? -4.819 16.888 0.838 1.00 83.62 95 GLU A CA 1
ATOM 756 C C . GLU A 1 95 ? -6.166 17.595 0.659 1.00 83.62 95 GLU A C 1
ATOM 758 O O . GLU A 1 95 ? -6.964 17.175 -0.179 1.00 83.62 95 GLU A O 1
ATOM 763 N N . ARG A 1 96 ? -6.412 18.688 1.395 1.00 79.06 96 ARG A N 1
ATOM 764 C CA . ARG A 1 96 ? -7.652 19.472 1.267 1.00 79.06 96 ARG A CA 1
ATOM 765 C C . ARG A 1 96 ? -7.814 20.091 -0.122 1.00 79.06 96 ARG A C 1
ATOM 767 O O . ARG A 1 96 ? -8.930 20.115 -0.624 1.00 79.06 96 ARG A O 1
ATOM 774 N N . HIS A 1 97 ? -6.724 20.535 -0.748 1.00 79.25 97 HIS A N 1
ATOM 775 C CA . HIS A 1 97 ? -6.747 21.091 -2.106 1.00 79.25 97 HIS A CA 1
ATOM 776 C C . HIS A 1 97 ? -6.954 20.018 -3.186 1.00 79.25 97 HIS A C 1
ATOM 778 O O . HIS A 1 97 ? -7.564 20.294 -4.215 1.00 79.25 97 HIS A O 1
ATOM 784 N N . ILE A 1 98 ? -6.470 18.790 -2.963 1.00 78.31 98 ILE A N 1
ATOM 785 C CA . ILE A 1 98 ? -6.646 17.667 -3.899 1.00 78.31 98 ILE A CA 1
ATOM 786 C C . ILE A 1 98 ? -8.030 17.015 -3.744 1.00 78.31 98 ILE A C 1
ATOM 788 O O . ILE A 1 98 ? -8.607 16.505 -4.709 1.00 78.31 98 ILE A O 1
ATOM 792 N N . LYS A 1 99 ? -8.576 16.987 -2.526 1.00 78.12 99 LYS A N 1
ATOM 793 C CA . LYS A 1 99 ? -9.846 16.325 -2.229 1.00 78.12 99 LYS A CA 1
ATOM 794 C C . LYS A 1 99 ? -11.027 17.165 -2.714 1.00 78.12 99 LYS A C 1
ATOM 796 O O . LYS A 1 99 ? -11.312 18.227 -2.181 1.00 78.12 99 LYS A O 1
ATOM 801 N N . VAL A 1 100 ? -11.798 16.615 -3.651 1.00 69.75 100 VAL A N 1
ATOM 802 C CA . VAL A 1 100 ? -13.012 17.267 -4.183 1.00 69.75 100 VAL A CA 1
ATOM 803 C C . VAL A 1 100 ? -14.159 17.300 -3.159 1.00 69.75 100 VAL A C 1
ATOM 805 O O . VAL A 1 100 ? -14.975 18.215 -3.165 1.00 69.75 100 VAL A O 1
ATOM 808 N N . ASN A 1 101 ? -14.218 16.326 -2.242 1.00 66.12 101 ASN A N 1
ATOM 809 C CA . ASN A 1 101 ? -15.271 16.235 -1.226 1.00 66.12 101 ASN A CA 1
ATOM 810 C C . ASN A 1 101 ? -14.788 16.730 0.147 1.00 66.12 101 ASN A C 1
ATOM 812 O O . ASN A 1 101 ? -14.024 16.045 0.825 1.00 66.12 101 ASN A O 1
ATOM 816 N N . SER A 1 102 ? -15.306 17.867 0.613 1.00 57.94 102 SER A N 1
ATOM 817 C CA . SER A 1 102 ? -14.977 18.491 1.909 1.00 57.94 102 SER A CA 1
ATOM 818 C C . SER A 1 102 ? -15.610 17.815 3.138 1.00 57.94 102 SER A C 1
ATOM 820 O O . SER A 1 102 ? -15.353 18.223 4.268 1.00 57.94 102 SER A O 1
ATOM 822 N N . GLY A 1 103 ? -16.413 16.761 2.955 1.00 61.72 103 GLY A N 1
ATOM 823 C CA . GLY A 1 103 ? -17.048 16.046 4.065 1.00 61.72 103 GLY A CA 1
ATOM 824 C C . GLY A 1 103 ? -16.033 15.425 5.038 1.00 61.72 103 GLY A C 1
ATOM 825 O O . GLY A 1 103 ? -15.022 14.862 4.609 1.00 61.72 103 GLY A O 1
ATOM 826 N N . GLN A 1 104 ? -16.350 15.470 6.339 1.00 57.00 104 GLN A N 1
ATOM 827 C CA . GLN A 1 104 ? -15.560 14.952 7.478 1.00 57.00 104 GLN A CA 1
ATOM 828 C C . GLN A 1 104 ? -15.323 13.422 7.468 1.00 57.00 104 GLN A C 1
ATOM 830 O O . GLN A 1 104 ? -14.730 12.872 8.393 1.00 57.00 104 GLN A O 1
ATOM 835 N N . GLY A 1 105 ? -15.797 12.710 6.441 1.00 63.16 105 GLY A N 1
ATOM 836 C CA . GLY A 1 105 ? -15.602 11.270 6.286 1.00 63.16 105 GLY A CA 1
ATOM 837 C C . GLY A 1 105 ? -14.186 10.876 5.847 1.00 63.16 105 GLY A C 1
ATOM 838 O O . GLY A 1 105 ? -13.351 11.718 5.502 1.00 63.16 105 GLY A O 1
ATOM 839 N N . ARG A 1 106 ? -13.943 9.556 5.809 1.00 59.84 106 ARG A N 1
ATOM 840 C CA . ARG A 1 106 ? -12.705 8.946 5.290 1.00 59.84 106 ARG A CA 1
ATOM 841 C C . ARG A 1 106 ? -12.343 9.539 3.923 1.00 59.84 106 ARG A C 1
ATOM 843 O O . ARG A 1 106 ? -13.218 9.732 3.080 1.00 59.84 106 ARG A O 1
ATOM 850 N N . SER A 1 107 ? -11.056 9.821 3.710 1.00 64.06 107 SER A N 1
ATOM 851 C CA . SER A 1 107 ? -10.556 10.288 2.413 1.00 64.06 107 SER A CA 1
ATOM 852 C C . SER A 1 107 ? -10.967 9.288 1.318 1.00 64.06 107 SER A C 1
ATOM 854 O O . SER A 1 107 ? -10.724 8.092 1.498 1.00 64.06 107 SER A O 1
ATOM 856 N N . PRO A 1 108 ? -11.625 9.723 0.223 1.00 68.44 108 PRO A N 1
ATOM 857 C CA . PRO A 1 108 ? -12.055 8.828 -0.852 1.00 68.44 108 PRO A CA 1
ATOM 858 C C . PRO A 1 108 ? -10.863 8.290 -1.649 1.00 68.44 108 PRO A C 1
ATOM 860 O O . PRO A 1 108 ? -10.999 7.320 -2.389 1.00 68.44 108 PRO A O 1
ATOM 863 N N . TYR A 1 109 ? -9.699 8.925 -1.508 1.00 78.44 109 TYR A N 1
ATOM 864 C CA . TYR A 1 109 ? -8.481 8.555 -2.200 1.00 78.44 109 TYR A CA 1
ATOM 865 C C . TYR A 1 109 ? -7.606 7.658 -1.330 1.00 78.44 109 TYR A C 1
ATOM 867 O O . TYR A 1 109 ? -7.439 7.878 -0.127 1.00 78.44 109 TYR A O 1
ATOM 875 N N . SER A 1 110 ? -7.010 6.645 -1.961 1.00 81.00 110 SER A N 1
ATOM 876 C CA . SER A 1 110 ? -5.936 5.888 -1.327 1.00 81.00 110 SER A CA 1
ATOM 877 C C . SER A 1 110 ? -4.720 6.794 -1.115 1.00 81.00 110 SER A C 1
ATOM 879 O O . SER A 1 110 ? -4.497 7.750 -1.858 1.00 81.00 110 SER A O 1
ATOM 881 N N . VAL A 1 111 ? -3.913 6.470 -0.105 1.00 85.06 111 VAL A N 1
ATOM 882 C CA . VAL A 1 111 ? -2.670 7.186 0.238 1.00 85.06 111 VAL A CA 1
ATOM 883 C C . VAL A 1 111 ? -1.755 7.327 -0.986 1.00 85.06 111 VAL A C 1
ATOM 885 O O . VAL A 1 111 ? -1.284 8.417 -1.295 1.00 85.06 111 VAL A O 1
ATOM 888 N N . ILE A 1 112 ? -1.579 6.235 -1.733 1.00 84.94 112 ILE A N 1
ATOM 889 C CA . ILE A 1 112 ? -0.742 6.187 -2.938 1.00 84.94 112 ILE A CA 1
ATOM 890 C C . ILE A 1 112 ? -1.332 7.068 -4.048 1.00 84.94 112 ILE A C 1
ATOM 892 O O . ILE A 1 112 ? -0.601 7.780 -4.733 1.00 84.94 112 ILE A O 1
ATOM 896 N N . PHE A 1 113 ? -2.656 7.051 -4.232 1.00 83.25 113 PHE A N 1
ATOM 897 C CA . PHE A 1 113 ? -3.312 7.868 -5.253 1.00 83.25 113 PHE A CA 1
ATOM 898 C C . PHE A 1 113 ? -3.211 9.364 -4.938 1.00 83.25 113 PHE A C 1
ATOM 900 O O . PHE A 1 113 ? -2.918 10.152 -5.836 1.00 83.25 113 PHE A O 1
ATOM 907 N N . LEU A 1 114 ? -3.391 9.737 -3.667 1.00 85.50 114 LEU A N 1
ATOM 908 C CA . LEU A 1 114 ? -3.209 11.103 -3.183 1.00 85.50 114 LEU A CA 1
ATOM 909 C C . LEU A 1 114 ? -1.787 11.604 -3.469 1.00 85.50 114 LEU A C 1
ATOM 911 O O . LEU A 1 114 ? -1.621 12.656 -4.085 1.00 85.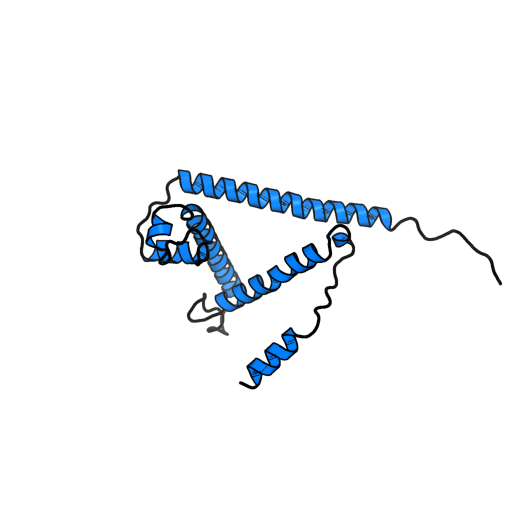50 114 LEU A O 1
ATOM 915 N N . ALA A 1 115 ? -0.774 10.816 -3.098 1.00 86.81 115 ALA A N 1
ATOM 916 C CA . ALA A 1 115 ? 0.625 11.133 -3.370 1.00 86.81 115 ALA A CA 1
ATOM 917 C C . ALA A 1 115 ? 0.905 11.284 -4.863 1.00 86.81 115 ALA A C 1
ATOM 919 O O . ALA A 1 115 ? 1.579 12.214 -5.284 1.00 86.81 115 ALA A O 1
ATOM 920 N N . ARG A 1 116 ? 0.341 10.399 -5.686 1.00 85.81 116 ARG A N 1
ATOM 921 C CA . ARG A 1 116 ? 0.542 10.430 -7.134 1.00 85.81 116 ARG A CA 1
ATOM 922 C C . ARG A 1 116 ? -0.047 11.686 -7.778 1.00 85.81 116 ARG A C 1
ATOM 924 O O . ARG A 1 116 ? 0.558 12.221 -8.703 1.00 85.81 116 ARG A O 1
ATOM 931 N N . ILE A 1 117 ? -1.204 12.163 -7.306 1.00 85.81 117 ILE A N 1
ATOM 932 C CA . ILE A 1 117 ? -1.761 13.452 -7.744 1.00 85.81 117 ILE A CA 1
ATOM 933 C C . ILE A 1 117 ? -0.865 14.594 -7.278 1.00 85.81 117 ILE A C 1
ATOM 935 O O . ILE A 1 117 ? -0.531 15.454 -8.091 1.00 85.81 117 ILE A O 1
ATOM 939 N N . ALA A 1 118 ? -0.451 14.582 -6.010 1.00 85.38 118 ALA A N 1
ATOM 940 C CA . ALA A 1 118 ? 0.429 15.606 -5.469 1.00 85.38 118 ALA A CA 1
ATOM 941 C C . ALA A 1 118 ? 1.728 15.700 -6.280 1.00 85.38 118 ALA A C 1
ATOM 943 O O . ALA A 1 118 ? 2.019 16.758 -6.810 1.00 85.38 118 ALA A O 1
ATOM 944 N N . CYS A 1 119 ? 2.439 14.593 -6.511 1.00 83.69 119 CYS A N 1
ATOM 945 C CA . CYS A 1 119 ? 3.677 14.579 -7.299 1.00 83.69 119 CYS A CA 1
ATOM 946 C C . CYS A 1 119 ? 3.499 15.043 -8.752 1.00 83.69 119 CYS A C 1
ATOM 948 O O . CYS A 1 119 ? 4.461 15.480 -9.375 1.00 83.69 119 CYS A O 1
ATOM 950 N N . ARG A 1 120 ? 2.294 14.910 -9.319 1.00 82.88 120 ARG A N 1
ATOM 951 C CA . ARG A 1 120 ? 2.024 15.277 -10.714 1.00 82.88 120 ARG A CA 1
ATOM 952 C C . ARG A 1 120 ? 1.583 16.729 -10.884 1.00 82.88 120 ARG A C 1
ATOM 954 O O . ARG A 1 120 ? 1.848 17.309 -11.932 1.00 82.88 120 ARG A O 1
ATOM 961 N N . TYR A 1 121 ? 0.876 17.286 -9.905 1.00 78.94 121 TYR A N 1
ATOM 962 C CA . TYR A 1 121 ? 0.169 18.561 -10.059 1.00 78.94 121 TYR A CA 1
ATOM 963 C C . TYR A 1 121 ? 0.472 19.586 -8.964 1.00 78.94 121 TYR A C 1
ATOM 965 O O . TYR A 1 121 ? 0.054 20.734 -9.088 1.00 78.94 121 TYR A O 1
ATOM 973 N N . VAL A 1 122 ? 1.187 19.203 -7.907 1.00 72.75 122 VAL A N 1
ATOM 974 C CA . VAL A 1 122 ? 1.534 20.073 -6.783 1.00 72.75 122 VAL A CA 1
ATOM 975 C C . VAL A 1 122 ? 3.048 20.069 -6.620 1.00 72.75 122 VAL A C 1
ATOM 977 O O . VAL A 1 122 ? 3.668 19.028 -6.428 1.00 72.75 122 VAL A O 1
ATOM 980 N N . VAL A 1 123 ? 3.659 21.248 -6.676 1.00 67.69 123 VAL A N 1
ATOM 981 C CA . VAL A 1 123 ? 5.049 21.405 -6.245 1.00 67.69 123 VAL A CA 1
ATOM 982 C C . VAL A 1 123 ? 5.023 21.498 -4.726 1.00 67.69 123 VAL A C 1
ATOM 984 O O . VAL A 1 123 ? 4.446 22.430 -4.172 1.00 67.69 123 VAL A O 1
ATOM 987 N N . PHE A 1 124 ? 5.596 20.509 -4.051 1.00 70.50 124 PHE A N 1
ATOM 988 C CA . PHE A 1 124 ? 5.756 20.515 -2.602 1.00 70.50 124 PHE A CA 1
ATOM 989 C C . PHE A 1 124 ? 7.180 20.097 -2.255 1.00 70.50 124 PHE A C 1
ATOM 991 O O . PHE A 1 124 ? 7.767 19.239 -2.916 1.00 70.50 124 PHE A O 1
ATOM 998 N N . GLU A 1 125 ? 7.733 20.703 -1.212 1.00 70.25 125 GLU A N 1
ATOM 999 C CA . GLU A 1 125 ? 9.000 20.264 -0.643 1.00 70.25 125 GLU A CA 1
ATOM 1000 C C . GLU A 1 125 ? 8.723 19.196 0.414 1.00 70.25 125 GLU A C 1
ATOM 1002 O O . GLU A 1 125 ? 7.890 19.382 1.306 1.00 70.25 125 GLU A O 1
ATOM 1007 N N . LEU A 1 126 ? 9.426 18.066 0.330 1.00 67.56 126 LEU A N 1
ATOM 1008 C CA . LEU A 1 126 ? 9.483 17.135 1.450 1.00 67.56 126 LEU A CA 1
ATOM 1009 C C . LEU A 1 126 ? 10.350 17.763 2.544 1.00 67.56 126 LEU A C 1
ATOM 1011 O O . LEU A 1 126 ? 11.576 17.696 2.496 1.00 67.56 126 LEU A O 1
ATOM 1015 N N . SER A 1 127 ? 9.707 18.381 3.535 1.00 74.69 127 SER A N 1
ATOM 1016 C CA . SER A 1 127 ? 10.406 18.862 4.728 1.00 74.69 127 SER A CA 1
ATOM 1017 C C . SER A 1 127 ? 11.034 17.686 5.487 1.00 74.69 127 SER A C 1
ATOM 1019 O O . SER A 1 127 ? 10.432 16.615 5.582 1.00 74.69 127 SER A O 1
ATOM 1021 N N . ALA A 1 128 ? 12.206 17.894 6.096 1.00 75.62 128 ALA A N 1
ATOM 1022 C CA . ALA A 1 128 ? 12.859 16.896 6.951 1.00 75.62 128 ALA A CA 1
ATOM 1023 C C . ALA A 1 128 ? 11.929 16.391 8.073 1.00 75.62 128 ALA A C 1
ATOM 1025 O O . ALA A 1 128 ? 11.883 15.197 8.353 1.00 75.62 128 ALA A O 1
ATOM 1026 N N . SER A 1 129 ? 11.085 17.275 8.611 1.00 75.31 129 SER A N 1
ATOM 1027 C CA . SER A 1 129 ? 10.071 16.928 9.617 1.00 75.31 129 SER A CA 1
ATOM 1028 C C . SER A 1 129 ? 9.031 15.912 9.120 1.00 75.31 129 SER A C 1
ATOM 1030 O O . SER A 1 129 ? 8.564 15.070 9.885 1.00 75.31 129 SER A O 1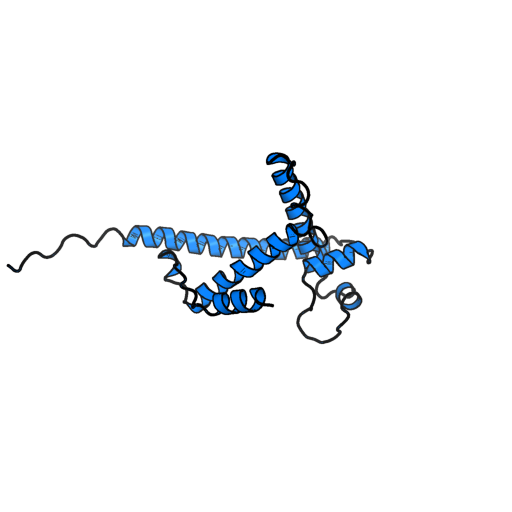
ATOM 1032 N N . MET A 1 130 ? 8.680 15.943 7.830 1.00 69.88 130 MET A N 1
ATOM 1033 C CA . MET A 1 130 ? 7.768 14.966 7.228 1.00 69.88 130 MET A CA 1
ATOM 1034 C C . MET A 1 130 ? 8.437 13.599 7.066 1.00 69.88 130 MET A C 1
ATOM 1036 O O . MET A 1 130 ? 7.773 12.576 7.213 1.00 69.88 130 MET A O 1
ATOM 1040 N N . LEU A 1 131 ? 9.740 13.569 6.776 1.00 72.56 131 LEU A N 1
ATOM 1041 C CA . LEU A 1 131 ? 10.506 12.324 6.697 1.00 72.56 131 LEU A CA 1
ATOM 1042 C C . LEU A 1 131 ? 10.654 11.673 8.074 1.00 72.56 131 LEU A C 1
ATOM 1044 O O . LEU A 1 131 ? 10.469 10.465 8.186 1.00 72.56 131 LEU A O 1
ATOM 1048 N N . GLU A 1 132 ? 10.902 12.463 9.117 1.00 80.00 132 GLU A N 1
ATOM 1049 C CA . GLU A 1 132 ? 10.960 11.982 10.503 1.00 80.00 132 GLU A CA 1
ATOM 1050 C C . GLU A 1 132 ? 9.618 11.388 10.958 1.00 80.00 132 GLU A C 1
ATOM 1052 O O . GLU A 1 132 ? 9.586 10.309 11.548 1.00 80.00 132 GLU A O 1
ATOM 1057 N N . GLN A 1 133 ? 8.494 12.030 10.620 1.00 77.06 133 GLN A N 1
ATOM 1058 C CA . GLN A 1 133 ? 7.158 11.489 10.909 1.00 77.06 133 GLN A CA 1
ATOM 1059 C C . GLN A 1 133 ? 6.882 10.186 10.150 1.00 77.06 133 GLN A C 1
ATOM 1061 O O . GLN A 1 133 ? 6.360 9.232 10.728 1.00 77.06 133 GLN A O 1
ATOM 1066 N N . ALA A 1 134 ? 7.249 10.118 8.867 1.00 74.75 134 ALA A N 1
ATOM 1067 C CA . ALA A 1 134 ? 7.112 8.895 8.082 1.00 74.75 134 ALA A CA 1
ATOM 1068 C C . ALA A 1 134 ? 7.985 7.765 8.643 1.00 74.75 134 ALA A C 1
ATOM 1070 O O . ALA A 1 134 ? 7.539 6.621 8.712 1.00 74.75 134 ALA A O 1
ATOM 1071 N N . GLN A 1 135 ? 9.206 8.087 9.075 1.00 80.19 135 GLN A N 1
ATOM 1072 C CA . GLN A 1 135 ? 10.122 7.148 9.710 1.00 80.19 135 GLN A CA 1
ATOM 1073 C C . GLN A 1 135 ? 9.560 6.629 11.035 1.00 80.19 135 GLN A C 1
ATOM 1075 O O . GLN A 1 135 ? 9.574 5.422 11.248 1.00 80.19 135 GLN A O 1
ATOM 1080 N N . ALA A 1 136 ? 9.027 7.500 11.895 1.00 82.56 136 ALA A N 1
ATOM 1081 C CA . ALA A 1 136 ? 8.410 7.089 13.154 1.00 82.56 136 ALA A CA 1
ATOM 1082 C C . ALA A 1 136 ? 7.235 6.125 12.914 1.00 82.56 136 ALA A C 1
ATOM 1084 O O . ALA A 1 136 ? 7.193 5.039 13.485 1.00 82.56 136 ALA A O 1
ATOM 1085 N N . LEU A 1 137 ? 6.343 6.461 11.976 1.00 79.38 137 LEU A N 1
ATOM 1086 C CA . LEU A 1 137 ? 5.219 5.595 11.607 1.00 79.38 137 LEU A CA 1
ATOM 1087 C C . LEU A 1 137 ? 5.666 4.261 10.995 1.00 79.38 137 LEU A C 1
ATOM 1089 O O . LEU A 1 137 ? 5.007 3.241 11.194 1.00 79.38 137 LEU A O 1
ATOM 1093 N N . LEU A 1 138 ? 6.768 4.254 10.242 1.00 78.50 138 LEU A N 1
ATOM 1094 C CA . LEU A 1 138 ? 7.364 3.034 9.702 1.00 78.50 138 LEU A CA 1
ATOM 1095 C C . LEU A 1 138 ? 7.942 2.145 10.800 1.00 78.50 138 LEU A C 1
ATOM 1097 O O . LEU A 1 138 ? 7.721 0.939 10.756 1.00 78.50 138 LEU A O 1
ATOM 1101 N N . VAL A 1 139 ? 8.684 2.722 11.746 1.00 83.19 139 VAL A N 1
ATOM 1102 C CA . VAL A 1 139 ? 9.279 1.987 12.870 1.00 83.19 139 VAL A CA 1
ATOM 1103 C C . VAL A 1 139 ? 8.172 1.345 13.698 1.00 83.19 139 VAL A C 1
ATOM 1105 O O . VAL A 1 139 ? 8.167 0.127 13.832 1.00 83.19 139 VAL A O 1
ATOM 1108 N N . ASP A 1 140 ? 7.153 2.113 14.090 1.00 82.56 140 ASP A N 1
ATOM 1109 C CA . ASP A 1 140 ? 5.994 1.590 14.821 1.00 82.56 140 ASP A CA 1
ATOM 1110 C C . ASP A 1 140 ? 5.273 0.478 14.040 1.00 82.56 140 ASP A C 1
ATOM 1112 O O . ASP A 1 140 ? 4.849 -0.540 14.596 1.00 82.56 140 ASP A O 1
ATOM 1116 N N . TYR A 1 141 ? 5.133 0.642 12.720 1.00 78.25 141 TYR A N 1
ATOM 1117 C CA . TYR A 1 141 ? 4.529 -0.372 11.862 1.00 78.25 141 TYR A CA 1
ATOM 1118 C C . TYR A 1 141 ? 5.364 -1.657 11.813 1.00 78.25 141 TYR A C 1
ATOM 1120 O O . TYR A 1 141 ? 4.805 -2.746 11.976 1.00 78.25 141 TYR A O 1
ATOM 1128 N N . PHE A 1 142 ? 6.678 -1.556 11.610 1.00 76.94 142 PHE A N 1
ATOM 1129 C CA . PHE A 1 142 ? 7.571 -2.711 11.563 1.00 76.94 142 PHE A CA 1
ATOM 1130 C C . PHE A 1 142 ? 7.714 -3.390 12.921 1.00 76.94 142 PHE A C 1
ATOM 1132 O O . PHE A 1 142 ? 7.724 -4.619 12.956 1.00 76.94 142 PHE A O 1
ATOM 1139 N N . ASP A 1 143 ? 7.713 -2.640 14.018 1.00 78.00 143 ASP A N 1
ATOM 1140 C CA . ASP A 1 143 ? 7.694 -3.184 15.374 1.00 78.00 143 ASP A CA 1
ATOM 1141 C C . ASP A 1 143 ? 6.381 -3.922 15.634 1.00 78.00 143 ASP A C 1
ATOM 1143 O O . ASP A 1 143 ? 6.393 -5.068 16.081 1.00 78.00 143 ASP A O 1
ATOM 1147 N N . SER A 1 144 ? 5.243 -3.361 15.210 1.00 75.75 144 SER A N 1
ATOM 1148 C CA . SER A 1 144 ? 3.953 -4.057 15.288 1.00 75.75 144 SER A CA 1
ATOM 1149 C C . SER A 1 144 ? 3.924 -5.343 14.450 1.00 75.75 144 SER A C 1
ATOM 1151 O O . SER A 1 144 ? 3.289 -6.333 14.828 1.00 75.75 144 SER A O 1
ATOM 1153 N N . ILE A 1 145 ? 4.609 -5.361 13.299 1.00 72.06 145 ILE A N 1
ATOM 1154 C CA . ILE A 1 145 ? 4.787 -6.572 12.492 1.00 72.06 145 ILE A CA 1
ATOM 1155 C C . ILE A 1 145 ? 5.705 -7.546 13.218 1.00 72.06 145 ILE A C 1
ATOM 1157 O O . ILE A 1 145 ? 5.381 -8.728 13.263 1.00 72.06 145 ILE A O 1
ATOM 1161 N N . GLY A 1 146 ? 6.811 -7.078 13.790 1.00 68.69 146 GLY A N 1
ATOM 1162 C CA . GLY A 1 146 ? 7.760 -7.877 14.553 1.00 68.69 146 GLY A CA 1
ATOM 1163 C C . GLY A 1 146 ? 7.085 -8.559 15.734 1.00 68.69 146 GLY A C 1
ATOM 1164 O O . GLY A 1 146 ? 7.184 -9.771 15.873 1.00 68.69 146 GLY A O 1
ATOM 1165 N N . GLU A 1 147 ? 6.297 -7.832 16.520 1.00 66.75 147 GLU A N 1
ATOM 1166 C CA . GLU A 1 147 ? 5.487 -8.377 17.611 1.00 66.75 147 GLU A CA 1
ATOM 1167 C C . GLU A 1 147 ? 4.451 -9.387 17.122 1.00 66.75 147 GLU A C 1
ATOM 1169 O O . GLU A 1 147 ? 4.283 -10.449 17.725 1.00 66.75 147 GLU A O 1
ATOM 1174 N N . ARG A 1 148 ? 3.784 -9.109 15.994 1.00 62.97 148 ARG A N 1
ATOM 1175 C CA . ARG A 1 148 ? 2.863 -10.065 15.372 1.00 62.97 148 ARG A CA 1
ATOM 1176 C C . ARG A 1 148 ? 3.607 -11.328 14.963 1.00 62.97 148 ARG A C 1
ATOM 1178 O O . ARG A 1 148 ? 3.218 -12.405 15.394 1.00 62.97 148 ARG A O 1
ATOM 1185 N N . VAL A 1 149 ? 4.674 -11.226 14.173 1.00 60.09 149 VAL A N 1
ATOM 1186 C CA . VAL A 1 149 ? 5.497 -12.348 13.679 1.00 60.09 149 VAL A CA 1
ATOM 1187 C C . VAL A 1 149 ? 6.117 -13.136 14.832 1.00 60.09 149 VAL A C 1
ATOM 1189 O O . VAL A 1 149 ? 6.093 -14.365 14.813 1.00 60.09 149 VAL A O 1
ATOM 1192 N N . ASN A 1 150 ? 6.586 -12.462 15.876 1.00 54.94 150 ASN A N 1
ATOM 1193 C CA . ASN A 1 150 ? 7.086 -13.100 17.087 1.00 54.94 150 ASN A CA 1
ATOM 1194 C C . ASN A 1 150 ? 5.956 -13.794 17.854 1.00 54.94 150 ASN A C 1
ATOM 1196 O O . ASN A 1 150 ? 6.154 -14.914 18.309 1.00 54.94 150 ASN A O 1
ATOM 1200 N N . SER A 1 151 ? 4.747 -13.227 17.917 1.00 53.75 151 SER A N 1
ATOM 1201 C CA . SER A 1 151 ? 3.552 -13.915 18.428 1.00 53.75 151 SER A CA 1
ATOM 1202 C C . SER A 1 151 ? 3.242 -15.188 17.621 1.00 53.75 151 SER A C 1
ATOM 1204 O O . SER A 1 151 ? 3.004 -16.243 18.210 1.00 53.75 151 SER A O 1
ATOM 1206 N N . TRP A 1 152 ? 3.376 -15.161 16.289 1.00 51.62 152 TRP A N 1
ATOM 1207 C CA . TRP A 1 152 ? 3.307 -16.364 15.444 1.00 51.62 152 TRP A CA 1
ATOM 1208 C C . TRP A 1 152 ? 4.435 -17.372 15.752 1.00 51.62 152 TRP A C 1
ATOM 1210 O O . TRP A 1 152 ? 4.201 -18.585 15.743 1.00 51.62 152 TRP A O 1
ATOM 1220 N N . GLY A 1 153 ? 5.642 -16.891 16.071 1.00 49.34 153 GLY A N 1
ATOM 1221 C CA . GLY A 1 153 ? 6.795 -17.688 16.506 1.00 49.34 153 GLY A CA 1
ATOM 1222 C C . GLY A 1 153 ? 6.613 -18.352 17.879 1.00 49.34 153 GLY A C 1
ATOM 1223 O O . GLY A 1 153 ? 6.893 -19.543 18.027 1.00 49.34 153 GLY A O 1
ATOM 1224 N N . TYR A 1 154 ? 6.054 -17.633 18.857 1.00 47.19 154 TYR A N 1
ATOM 1225 C CA . TYR A 1 154 ? 5.674 -18.160 20.173 1.00 47.19 154 TYR A CA 1
ATOM 1226 C C . TYR A 1 154 ? 4.607 -19.254 20.057 1.00 47.19 154 TYR A C 1
ATOM 1228 O O . TYR A 1 154 ? 4.683 -20.267 20.757 1.00 47.19 154 TYR A O 1
ATOM 1236 N N . ILE A 1 155 ? 3.661 -19.127 19.119 1.00 49.75 155 ILE A N 1
ATOM 1237 C CA . ILE A 1 155 ? 2.685 -20.192 18.867 1.00 49.75 155 ILE A CA 1
ATOM 1238 C C . ILE A 1 155 ? 3.345 -21.427 18.221 1.00 49.75 155 ILE A C 1
ATOM 1240 O O . ILE A 1 155 ? 2.973 -22.559 18.536 1.00 49.75 155 ILE A O 1
ATOM 1244 N N . ARG A 1 156 ? 4.373 -21.249 17.379 1.00 42.19 156 ARG A N 1
ATOM 1245 C CA . ARG A 1 156 ? 5.184 -22.361 16.843 1.00 42.19 156 ARG A CA 1
ATOM 1246 C C . ARG A 1 156 ? 5.923 -23.128 17.946 1.00 42.19 156 ARG A C 1
ATOM 1248 O O . ARG A 1 156 ? 5.931 -24.357 17.921 1.00 42.19 156 ARG A O 1
ATOM 1255 N N . LEU A 1 157 ? 6.505 -22.422 18.919 1.00 39.56 157 LEU A N 1
ATOM 1256 C CA . LEU A 1 157 ? 7.220 -23.032 20.049 1.00 39.56 157 LEU A CA 1
ATOM 1257 C C . LEU A 1 157 ? 6.268 -23.706 21.056 1.00 39.56 157 LEU A C 1
ATOM 1259 O O . LEU A 1 157 ? 6.598 -24.759 21.598 1.00 39.56 157 LEU A O 1
ATOM 1263 N N . SER A 1 158 ? 5.060 -23.166 21.253 1.00 41.47 158 SER A N 1
ATOM 1264 C CA . SER A 1 158 ? 4.022 -23.771 22.106 1.00 41.47 158 SER A CA 1
ATOM 1265 C C . SER A 1 158 ? 3.357 -25.010 21.473 1.00 41.47 158 SER A C 1
ATOM 1267 O O . SER A 1 158 ? 3.066 -25.988 22.162 1.00 41.47 158 SER A O 1
ATOM 1269 N N . ALA A 1 159 ? 3.172 -25.036 20.148 1.00 46.44 159 ALA A N 1
ATOM 1270 C CA . ALA A 1 159 ? 2.644 -26.212 19.447 1.00 46.44 159 ALA A CA 1
ATOM 1271 C C . ALA A 1 159 ? 3.647 -27.388 19.407 1.00 46.44 159 ALA A C 1
ATOM 1273 O O . ALA A 1 159 ? 3.243 -28.555 19.444 1.00 46.44 159 ALA A O 1
ATOM 1274 N N . ALA A 1 160 ? 4.954 -27.098 19.384 1.00 42.62 160 ALA A N 1
ATOM 1275 C CA . ALA A 1 160 ? 6.008 -28.114 19.413 1.00 42.62 160 ALA A CA 1
ATOM 1276 C C . ALA A 1 160 ? 6.141 -28.808 20.783 1.00 42.62 160 ALA A C 1
ATOM 1278 O O . ALA A 1 160 ? 6.473 -29.992 20.838 1.00 42.62 160 ALA A O 1
ATOM 1279 N N . SER A 1 161 ? 5.829 -28.115 21.883 1.00 39.03 161 SER A N 1
ATOM 1280 C CA . SER A 1 161 ? 5.849 -28.684 23.238 1.00 39.03 161 SER A CA 1
ATOM 1281 C C . SER A 1 161 ? 4.563 -29.434 23.616 1.00 39.03 161 SER A C 1
ATOM 1283 O O . SER A 1 161 ? 4.612 -30.319 24.464 1.00 39.03 161 SER A O 1
ATOM 1285 N N . SER A 1 162 ? 3.430 -29.178 22.947 1.00 42.06 162 SER A N 1
ATOM 1286 C CA . SER A 1 162 ? 2.156 -29.870 23.223 1.00 42.06 162 SER A CA 1
ATOM 1287 C C . SER A 1 162 ? 1.961 -31.197 22.466 1.00 42.06 162 SER A C 1
ATOM 1289 O O . SER A 1 162 ? 1.017 -31.927 22.772 1.00 42.06 162 SER A O 1
ATOM 1291 N N . THR A 1 163 ? 2.810 -31.533 21.487 1.00 45.62 163 THR A N 1
ATOM 1292 C CA . THR A 1 163 ? 2.640 -32.750 20.654 1.00 45.62 163 THR A CA 1
ATOM 1293 C C . THR A 1 163 ? 3.427 -33.961 21.182 1.00 45.62 163 THR A C 1
ATOM 1295 O O . THR A 1 163 ? 3.321 -35.065 20.655 1.00 45.62 163 THR A O 1
ATOM 1298 N N . ARG A 1 164 ? 4.175 -33.811 22.279 1.00 38.50 164 ARG A N 1
ATOM 1299 C CA . ARG A 1 164 ? 4.881 -34.914 22.941 1.00 38.50 164 ARG A CA 1
ATOM 1300 C C . ARG A 1 164 ? 4.302 -35.096 24.341 1.00 38.50 164 ARG A C 1
ATOM 1302 O O . ARG A 1 164 ? 4.866 -34.540 25.264 1.00 38.50 164 ARG A O 1
ATOM 1309 N N . LEU A 1 165 ? 3.153 -35.779 24.456 1.00 39.66 165 LEU A N 1
ATOM 1310 C CA . LEU A 1 165 ? 2.640 -36.499 25.651 1.00 39.66 165 LEU A CA 1
ATOM 1311 C C . LEU A 1 165 ? 1.154 -36.913 25.482 1.00 39.66 165 LEU A C 1
ATOM 1313 O O . LEU A 1 165 ? 0.311 -36.578 26.305 1.00 39.66 165 LEU A O 1
ATOM 1317 N N . ARG A 1 166 ? 0.802 -37.646 24.415 1.00 40.22 166 ARG A N 1
ATOM 1318 C CA . ARG A 1 166 ? -0.412 -38.496 24.390 1.00 40.22 166 ARG A CA 1
ATOM 1319 C C . ARG A 1 166 ? -0.215 -39.675 23.445 1.00 40.22 166 ARG A C 1
ATOM 1321 O O . ARG A 1 166 ? -0.782 -39.679 22.364 1.00 40.22 166 ARG A O 1
ATOM 1328 N N . HIS A 1 167 ? 0.616 -40.633 23.828 1.00 38.69 167 HIS A N 1
ATOM 1329 C CA . HIS A 1 167 ? 0.515 -42.041 23.428 1.00 38.69 167 HIS A CA 1
ATOM 1330 C C . HIS A 1 167 ? 1.136 -42.845 24.577 1.00 38.69 167 HIS A C 1
ATOM 1332 O O . HIS A 1 167 ? 2.198 -42.459 25.055 1.00 38.69 167 HIS A O 1
ATOM 1338 N N . PHE A 1 168 ? 0.454 -43.914 24.992 1.00 41.06 168 PHE A N 1
ATOM 1339 C CA . PHE A 1 168 ? 0.679 -44.776 26.167 1.00 41.06 168 PHE A CA 1
ATOM 1340 C C . PHE A 1 168 ? -0.010 -44.372 27.477 1.00 41.06 168 PHE A C 1
ATOM 1342 O O . PHE A 1 168 ? 0.602 -43.803 28.372 1.00 41.06 168 PHE A O 1
ATOM 1349 N N . ALA A 1 169 ? -1.283 -44.764 27.597 1.00 33.50 169 ALA A N 1
ATOM 1350 C CA . ALA A 1 169 ? -1.801 -45.497 28.759 1.00 33.50 169 ALA A CA 1
ATOM 1351 C C . ALA A 1 169 ? -3.212 -46.035 28.446 1.00 33.50 169 ALA A C 1
ATOM 1353 O O . ALA A 1 169 ? -4.112 -45.239 28.182 1.00 33.50 169 ALA A O 1
ATOM 1354 N N . GLY A 1 170 ? -3.396 -47.361 28.504 1.00 30.53 170 GLY A N 1
ATOM 1355 C CA . GLY A 1 170 ? -4.712 -47.989 28.678 1.00 30.53 170 GLY A CA 1
ATOM 1356 C C . GLY A 1 170 ? -5.054 -49.135 27.725 1.00 30.53 170 GLY A C 1
ATOM 1357 O O . GLY A 1 170 ? -5.916 -48.965 26.870 1.00 30.53 170 GLY A O 1
ATOM 1358 N N . ASP A 1 171 ? -4.426 -50.299 27.919 1.00 37.12 171 ASP A N 1
ATOM 1359 C CA . ASP A 1 171 ? -5.019 -51.596 27.569 1.00 37.12 171 ASP A CA 1
ATOM 1360 C C . ASP A 1 171 ? -6.252 -51.875 28.448 1.00 37.12 171 ASP A C 1
ATOM 1362 O O . ASP A 1 171 ? -6.224 -51.600 29.650 1.00 37.12 171 ASP A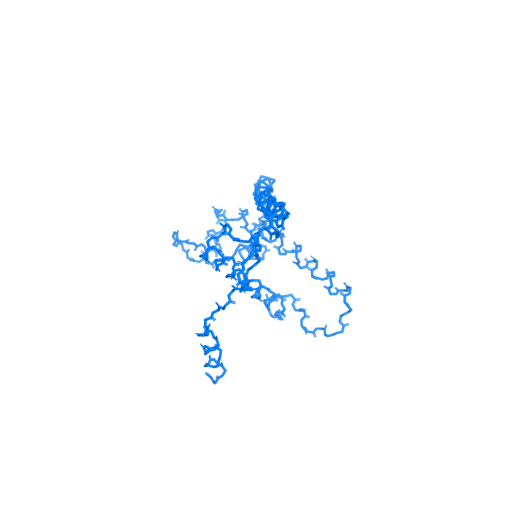 O 1
ATOM 1366 N N . THR A 1 172 ? -7.303 -52.453 27.853 1.00 37.44 172 THR A N 1
ATOM 1367 C CA . THR A 1 172 ? -8.048 -53.673 28.265 1.00 37.44 172 THR A CA 1
ATOM 1368 C C . THR A 1 172 ? -9.499 -53.636 27.769 1.00 37.44 172 THR A C 1
ATOM 1370 O O . THR A 1 172 ? -10.239 -52.697 28.055 1.00 37.44 172 THR A O 1
ATOM 1373 N N . GLY A 1 173 ? -9.918 -54.693 27.057 1.00 33.34 173 GLY A N 1
ATOM 1374 C CA . GLY A 1 173 ? -11.336 -54.956 26.789 1.00 33.34 173 GLY A CA 1
ATOM 1375 C C . GLY A 1 173 ? -11.682 -55.684 25.487 1.00 33.34 173 GLY A C 1
ATOM 1376 O O . GLY A 1 173 ? -12.535 -55.175 24.771 1.00 33.34 173 GLY A O 1
ATOM 1377 N N . PHE A 1 174 ? -11.022 -56.804 25.167 1.00 31.55 174 PHE A N 1
ATOM 1378 C CA . PHE A 1 174 ? -11.604 -58.107 24.778 1.00 31.55 174 PHE A CA 1
ATOM 1379 C C . PHE A 1 174 ? -10.479 -59.128 24.587 1.00 31.55 174 PHE A C 1
ATOM 1381 O O . PHE A 1 174 ? -9.420 -58.735 24.048 1.00 31.55 174 PHE A O 1
#

Secondary structure (DSSP, 8-state):
-HHHHHHHHHTTSPP-----GGGTTS-HHHHHHHHHHHHHHHHHHHHHH-TTTS---SS-TT--HHHHHHHHHHHHHHHHHHHHHHHHHTTSHHHHHH-S--SSS--SS-HHHHHHHHHHH------HHHHHHHHHHHHHHHHHHHHHHHHHHHHHHHHHHHSSS-S-------